Protein AF-B9L7W2-F1 (afdb_monomer)

Mean predicted aligned error: 4.67 Å

Sequence (151 aa):
MDIKLLTELIVVLLIGFRIYTLEKFGIKSAADKLFALYYLKNHYPLIGYTIIFYIFEIIIIEMIALKIVDITLIIIAMIELFMIYRHLFIALRTDDRDDYIDTVIKRMFTTLTYSEYQQIKGELYKIQPKWKLYITEMLVFFFAIWAIEFQ

Structure (mmCIF, N/CA/C/O backbone):
data_AF-B9L7W2-F1
#
_entry.id   AF-B9L7W2-F1
#
loop_
_atom_site.group_PDB
_atom_site.id
_atom_site.type_symbol
_atom_site.label_atom_id
_atom_site.label_alt_id
_atom_site.label_comp_id
_atom_site.label_asym_id
_atom_site.label_entity_id
_atom_site.label_seq_id
_atom_site.pdbx_PDB_ins_code
_atom_site.Cartn_x
_atom_site.Cartn_y
_atom_site.Cartn_z
_atom_site.occupancy
_atom_site.B_iso_or_equiv
_atom_site.auth_seq_id
_atom_site.auth_comp_id
_atom_site.auth_asym_id
_atom_site.auth_atom_id
_atom_site.pdbx_PDB_model_num
ATOM 1 N N . MET A 1 1 ? 22.001 -12.110 -18.700 1.00 60.56 1 MET A N 1
ATOM 2 C CA . MET A 1 1 ? 20.671 -12.274 -18.084 1.00 60.56 1 MET A CA 1
ATOM 3 C C . MET A 1 1 ? 19.720 -11.406 -18.876 1.00 60.56 1 MET A C 1
ATOM 5 O O . MET A 1 1 ? 20.112 -10.287 -19.185 1.00 60.56 1 MET A O 1
ATOM 9 N N . ASP A 1 2 ? 18.571 -11.936 -19.284 1.00 87.69 2 ASP A N 1
ATOM 10 C CA . ASP A 1 2 ? 17.564 -11.153 -20.003 1.00 87.69 2 ASP A CA 1
ATOM 11 C C . ASP A 1 2 ? 17.080 -10.002 -19.103 1.00 87.69 2 ASP A C 1
ATOM 13 O O . ASP A 1 2 ? 16.818 -10.216 -17.916 1.00 87.69 2 ASP A O 1
ATOM 17 N N . ILE A 1 3 ? 17.034 -8.777 -19.635 1.00 89.06 3 ILE A N 1
ATOM 18 C CA . ILE A 1 3 ? 16.592 -7.587 -18.891 1.00 89.06 3 ILE A CA 1
ATOM 19 C C . ILE A 1 3 ? 15.123 -7.745 -18.473 1.00 89.06 3 ILE A C 1
ATOM 21 O O . ILE A 1 3 ? 14.750 -7.273 -17.395 1.00 89.06 3 ILE A O 1
ATOM 25 N N . LYS A 1 4 ? 14.319 -8.467 -19.267 1.00 90.50 4 LYS A N 1
ATOM 26 C CA . LYS A 1 4 ? 12.936 -8.817 -18.915 1.00 90.50 4 LYS A CA 1
ATOM 27 C C . LYS A 1 4 ? 12.886 -9.685 -17.663 1.00 90.50 4 LYS A C 1
ATOM 29 O O . LYS A 1 4 ? 12.332 -9.261 -16.655 1.00 90.50 4 LYS A O 1
ATOM 34 N N . LEU A 1 5 ? 13.623 -10.797 -17.671 1.00 91.00 5 LEU A N 1
ATOM 35 C CA . LEU A 1 5 ? 13.722 -11.710 -16.528 1.00 91.00 5 LEU A CA 1
ATOM 36 C C . LEU A 1 5 ? 14.248 -11.013 -15.262 1.00 91.00 5 LEU A C 1
ATOM 38 O O . LEU A 1 5 ? 13.785 -11.283 -14.155 1.00 91.00 5 LEU A O 1
ATOM 42 N N . LEU A 1 6 ? 15.226 -10.110 -15.404 1.00 91.62 6 LEU A N 1
ATOM 43 C CA . LEU A 1 6 ? 15.710 -9.312 -14.275 1.00 91.62 6 LEU A CA 1
ATOM 44 C C . LEU A 1 6 ? 14.607 -8.393 -13.730 1.00 91.62 6 LEU A C 1
ATOM 46 O O . LEU A 1 6 ? 14.451 -8.297 -12.515 1.00 91.62 6 LEU A O 1
ATOM 50 N N . THR A 1 7 ? 13.856 -7.729 -14.609 1.00 91.94 7 THR A N 1
ATOM 51 C CA . THR A 1 7 ? 12.759 -6.838 -14.213 1.00 91.94 7 THR A CA 1
ATOM 52 C C . THR A 1 7 ? 11.651 -7.609 -13.500 1.00 91.94 7 THR A C 1
ATOM 54 O O . THR A 1 7 ? 11.284 -7.230 -12.390 1.00 91.94 7 THR A O 1
ATOM 57 N N . GLU A 1 8 ? 11.196 -8.732 -14.059 1.00 92.31 8 GLU A N 1
ATOM 58 C CA . GLU A 1 8 ? 10.204 -9.619 -13.430 1.00 92.31 8 GLU A CA 1
ATOM 59 C C . GLU A 1 8 ? 10.644 -10.057 -12.035 1.00 92.31 8 GLU A C 1
ATOM 61 O O . GLU A 1 8 ? 9.877 -9.963 -11.074 1.00 92.31 8 GLU A O 1
ATOM 66 N N . LEU A 1 9 ? 11.904 -10.485 -11.899 1.00 93.75 9 LEU A N 1
ATOM 67 C CA . LEU A 1 9 ? 12.454 -10.897 -10.614 1.00 93.75 9 LEU A CA 1
ATOM 68 C C . LEU A 1 9 ? 12.410 -9.752 -9.595 1.00 93.75 9 LEU A C 1
ATOM 70 O O . LEU A 1 9 ? 12.011 -9.972 -8.452 1.00 93.75 9 LEU A O 1
ATOM 74 N N . ILE A 1 10 ? 12.789 -8.532 -9.986 1.00 93.19 10 ILE A N 1
ATOM 75 C CA . ILE A 1 10 ? 12.743 -7.375 -9.082 1.00 93.19 10 ILE A CA 1
ATOM 76 C C . ILE A 1 10 ? 11.296 -7.057 -8.680 1.00 93.19 10 ILE A C 1
ATOM 78 O O . ILE A 1 10 ? 11.039 -6.837 -7.495 1.00 93.19 10 ILE A O 1
ATOM 82 N N . VAL A 1 11 ? 10.344 -7.085 -9.618 1.00 93.44 11 VAL A N 1
ATOM 83 C CA . VAL A 1 11 ? 8.916 -6.855 -9.332 1.00 93.44 11 VAL A CA 1
ATOM 84 C C . VAL A 1 11 ? 8.387 -7.881 -8.327 1.00 93.44 11 VAL A C 1
ATOM 86 O O . VAL A 1 11 ? 7.787 -7.507 -7.314 1.00 93.44 11 VAL A O 1
ATOM 89 N N . VAL A 1 12 ? 8.662 -9.170 -8.555 1.00 94.50 12 VAL A N 1
ATOM 90 C CA . VAL A 1 12 ? 8.288 -10.260 -7.639 1.00 94.50 12 VAL A CA 1
ATOM 91 C C . VAL A 1 12 ? 8.876 -10.021 -6.248 1.00 94.50 12 VAL A C 1
ATOM 93 O O . VAL A 1 12 ? 8.175 -10.172 -5.245 1.00 94.50 12 VAL A O 1
ATOM 96 N N . LEU A 1 13 ? 10.150 -9.628 -6.172 1.00 94.75 13 LEU A N 1
ATOM 97 C CA . LEU A 1 13 ? 10.830 -9.373 -4.905 1.00 94.75 13 LEU A CA 1
ATOM 98 C C . LEU A 1 13 ? 10.246 -8.168 -4.162 1.00 94.75 13 LEU A C 1
ATOM 100 O O . LEU A 1 13 ? 10.059 -8.263 -2.951 1.00 94.75 13 LEU A O 1
ATOM 104 N N . LEU A 1 14 ? 9.913 -7.072 -4.848 1.00 95.00 14 LEU A N 1
ATOM 105 C CA . LEU A 1 14 ? 9.307 -5.887 -4.226 1.00 95.00 14 LEU A CA 1
ATOM 106 C C . LEU A 1 14 ? 7.921 -6.193 -3.653 1.00 95.00 14 LEU A C 1
ATOM 108 O O . LEU A 1 14 ? 7.643 -5.897 -2.486 1.00 95.00 14 LEU A O 1
ATOM 112 N N . ILE A 1 15 ? 7.066 -6.847 -4.440 1.00 94.69 15 ILE A N 1
ATOM 113 C CA . ILE A 1 15 ? 5.715 -7.222 -4.003 1.00 94.69 15 ILE A CA 1
ATOM 114 C C . ILE A 1 15 ? 5.791 -8.250 -2.870 1.00 94.69 15 ILE A C 1
ATOM 116 O O . ILE A 1 15 ? 5.126 -8.098 -1.840 1.00 94.69 15 ILE A O 1
ATOM 120 N N . GLY A 1 16 ? 6.654 -9.259 -3.011 1.00 94.00 16 GLY A N 1
ATOM 121 C CA . GLY A 1 16 ? 6.898 -10.263 -1.979 1.00 94.00 16 GLY A CA 1
ATOM 122 C C . GLY A 1 16 ? 7.420 -9.650 -0.679 1.00 94.00 16 GLY A C 1
ATOM 123 O O . GLY A 1 16 ? 6.921 -9.978 0.398 1.00 94.00 16 GLY A O 1
ATOM 124 N N . PHE A 1 17 ? 8.365 -8.711 -0.761 1.00 94.38 17 PHE A N 1
ATOM 125 C CA . PHE A 1 17 ? 8.913 -7.996 0.393 1.00 94.38 17 PHE A CA 1
ATOM 126 C C . PHE A 1 17 ? 7.849 -7.170 1.124 1.00 94.38 17 PHE A C 1
ATOM 128 O O . PHE A 1 17 ? 7.773 -7.206 2.360 1.00 94.38 17 PHE A O 1
ATOM 135 N N . ARG A 1 18 ? 6.984 -6.474 0.376 1.00 92.94 18 ARG A N 1
ATOM 136 C CA . ARG A 1 18 ? 5.846 -5.741 0.940 1.00 92.94 18 ARG A CA 1
ATOM 137 C C . ARG A 1 18 ? 4.878 -6.673 1.663 1.00 92.94 18 ARG A C 1
ATOM 139 O O . ARG A 1 18 ? 4.564 -6.421 2.827 1.00 92.94 18 ARG A O 1
ATOM 146 N N . ILE A 1 19 ? 4.439 -7.756 1.020 1.00 93.25 19 ILE A N 1
ATOM 147 C CA . ILE A 1 19 ? 3.515 -8.723 1.634 1.00 93.25 19 ILE A CA 1
ATOM 148 C C . ILE A 1 19 ? 4.142 -9.336 2.889 1.00 93.25 19 ILE A C 1
ATOM 150 O O . ILE A 1 19 ? 3.511 -9.333 3.944 1.00 93.25 19 ILE A O 1
ATOM 154 N N . TYR A 1 20 ? 5.393 -9.794 2.804 1.00 93.44 20 TYR A N 1
ATOM 155 C CA . TYR A 1 20 ? 6.124 -10.380 3.927 1.00 93.44 20 TYR A CA 1
ATOM 156 C C . TYR A 1 20 ? 6.200 -9.433 5.125 1.00 93.44 20 TYR A C 1
ATOM 158 O O . TYR A 1 20 ? 5.940 -9.838 6.260 1.00 93.44 20 TYR A O 1
ATOM 166 N N . THR A 1 21 ? 6.538 -8.166 4.885 1.00 92.62 21 THR A N 1
ATOM 167 C CA . THR A 1 21 ? 6.662 -7.193 5.971 1.00 92.62 21 THR A CA 1
ATOM 168 C C . THR A 1 21 ? 5.308 -6.887 6.596 1.00 92.62 21 THR A C 1
ATOM 170 O O . THR A 1 21 ? 5.206 -6.841 7.818 1.00 92.62 21 THR A O 1
ATOM 173 N N . LEU A 1 22 ? 4.260 -6.740 5.785 1.00 91.44 22 LEU A N 1
ATOM 174 C CA . LEU A 1 22 ? 2.904 -6.503 6.271 1.00 91.44 22 LEU A CA 1
ATOM 175 C C . LEU A 1 22 ? 2.341 -7.703 7.051 1.00 91.44 22 LEU A C 1
ATOM 177 O O . LEU A 1 22 ? 1.736 -7.517 8.102 1.00 91.44 22 LEU A O 1
ATOM 181 N N . GLU A 1 23 ? 2.586 -8.934 6.606 1.00 90.62 23 GLU A N 1
ATOM 182 C CA . GLU A 1 23 ? 2.147 -10.152 7.307 1.00 90.62 23 GLU A CA 1
ATOM 183 C C . GLU A 1 23 ? 2.743 -10.279 8.720 1.00 90.62 23 GLU A C 1
ATOM 185 O O . GLU A 1 23 ? 2.075 -10.792 9.620 1.00 90.62 23 GLU A O 1
ATOM 190 N N . LYS A 1 24 ? 3.947 -9.741 8.974 1.00 91.44 24 LYS A N 1
ATOM 191 C CA . LYS A 1 24 ? 4.534 -9.721 10.330 1.00 91.44 24 LYS A CA 1
ATOM 192 C C . LYS A 1 24 ? 3.708 -8.940 11.351 1.00 91.44 24 LYS A C 1
ATOM 194 O O . LYS A 1 24 ? 3.835 -9.204 12.542 1.00 91.44 24 LYS A O 1
ATOM 199 N N . PHE A 1 25 ? 2.854 -8.021 10.904 1.00 90.38 25 PHE A N 1
ATOM 200 C CA . PHE A 1 25 ? 1.943 -7.274 11.774 1.00 90.38 25 PHE A CA 1
ATOM 201 C C . PHE A 1 25 ? 0.663 -8.052 12.109 1.00 90.38 25 PHE A C 1
ATOM 203 O O . PHE A 1 25 ? -0.191 -7.537 12.825 1.00 90.38 25 PHE A O 1
ATOM 210 N N . GLY A 1 26 ? 0.505 -9.287 11.615 1.00 90.81 26 GLY A N 1
ATOM 211 C CA . GLY A 1 26 ? -0.653 -10.123 11.927 1.00 90.81 26 GLY A CA 1
ATOM 212 C C . GLY A 1 26 ? -1.966 -9.531 11.415 1.00 90.81 26 GLY A C 1
ATOM 213 O O . GLY A 1 26 ? -2.974 -9.578 12.119 1.00 90.81 26 GLY A O 1
ATOM 214 N N . ILE A 1 27 ? -1.945 -8.961 10.206 1.00 92.25 27 ILE A N 1
ATOM 215 C CA . ILE A 1 27 ? -3.070 -8.228 9.617 1.00 92.25 27 ILE A CA 1
ATOM 216 C C . ILE A 1 27 ? -4.288 -9.145 9.465 1.00 92.25 27 ILE A C 1
ATOM 218 O O . ILE A 1 27 ? -4.258 -10.134 8.727 1.00 92.25 27 ILE A O 1
ATOM 222 N N . LYS A 1 28 ? -5.384 -8.786 10.140 1.00 93.50 28 LYS A N 1
ATOM 223 C CA . LYS A 1 28 ? -6.681 -9.475 10.037 1.00 93.50 28 LYS A CA 1
ATOM 224 C C . LYS A 1 28 ? -7.784 -8.566 9.506 1.00 93.50 28 LYS A C 1
ATOM 226 O O . LYS A 1 28 ? -8.797 -9.067 9.023 1.00 93.50 28 LYS A O 1
ATOM 231 N N . SER A 1 29 ? -7.594 -7.254 9.586 1.00 93.69 29 SER A N 1
ATOM 232 C CA . SER A 1 29 ? -8.590 -6.241 9.247 1.00 93.69 29 SER A CA 1
ATOM 233 C C . SER A 1 29 ? -7.987 -5.081 8.445 1.00 93.69 29 SER A C 1
ATOM 235 O O . SER A 1 29 ? -6.765 -4.952 8.313 1.00 93.69 29 SER A O 1
ATOM 237 N N . ALA A 1 30 ? -8.850 -4.214 7.910 1.00 90.75 30 ALA A N 1
ATOM 238 C CA . ALA A 1 30 ? -8.411 -3.003 7.218 1.00 90.75 30 ALA A CA 1
ATOM 239 C C . ALA A 1 30 ? -7.721 -2.025 8.184 1.00 90.75 30 ALA A C 1
ATOM 241 O O . ALA A 1 30 ? -6.724 -1.403 7.816 1.00 90.75 30 ALA A O 1
ATOM 242 N N . ALA A 1 31 ? -8.209 -1.943 9.428 1.00 91.50 31 ALA A N 1
ATOM 243 C CA . ALA A 1 31 ? -7.577 -1.179 10.498 1.00 91.50 31 ALA A CA 1
ATOM 244 C C . ALA A 1 31 ? -6.134 -1.640 10.753 1.00 91.50 31 ALA A C 1
ATOM 246 O O . ALA A 1 31 ? -5.230 -0.807 10.815 1.00 91.50 31 ALA A O 1
ATOM 247 N N . ASP A 1 32 ? -5.898 -2.955 10.818 1.00 92.38 32 ASP A N 1
ATOM 248 C CA . ASP A 1 32 ? -4.550 -3.494 11.036 1.00 92.38 32 ASP A CA 1
ATOM 249 C C . ASP A 1 32 ? -3.609 -3.144 9.877 1.00 92.38 32 ASP A C 1
ATOM 251 O O . ASP A 1 32 ? -2.466 -2.757 10.113 1.00 92.38 32 ASP A O 1
ATOM 255 N N . LYS A 1 33 ? -4.082 -3.223 8.622 1.00 91.31 33 LYS A N 1
ATOM 256 C CA . LYS A 1 33 ? -3.261 -2.870 7.450 1.00 91.31 33 LYS A CA 1
ATOM 257 C C . LYS A 1 33 ? -2.904 -1.382 7.446 1.00 91.31 33 LYS A C 1
ATOM 259 O O . LYS A 1 33 ? -1.748 -1.034 7.208 1.00 91.31 33 LYS A O 1
ATOM 264 N N . LEU A 1 34 ? -3.875 -0.510 7.729 1.00 90.50 34 LEU A N 1
ATOM 265 C CA . LEU A 1 34 ? -3.651 0.937 7.821 1.00 90.50 34 LEU A CA 1
ATOM 266 C C . LEU A 1 34 ? -2.659 1.274 8.936 1.00 90.50 34 LEU A C 1
ATOM 268 O O . LEU A 1 34 ? -1.704 2.015 8.704 1.00 90.50 34 LEU A O 1
ATOM 272 N N . PHE A 1 35 ? -2.846 0.690 10.120 1.00 91.88 35 PHE A N 1
ATOM 273 C CA . PHE A 1 35 ? -1.944 0.912 11.241 1.00 91.88 35 PHE A CA 1
ATOM 274 C C . PHE A 1 35 ? -0.536 0.379 10.964 1.00 91.88 35 PHE A C 1
ATOM 276 O O . PHE A 1 35 ? 0.425 1.089 11.231 1.00 91.88 35 PHE A O 1
ATOM 283 N N . ALA A 1 36 ? -0.388 -0.809 10.369 1.00 92.00 36 ALA A N 1
ATOM 284 C CA . ALA A 1 36 ? 0.920 -1.365 10.018 1.00 92.00 36 ALA A CA 1
ATOM 285 C C . ALA A 1 36 ? 1.704 -0.435 9.077 1.00 92.00 36 ALA A C 1
ATOM 287 O O . ALA A 1 36 ? 2.876 -0.144 9.320 1.00 92.00 36 ALA A O 1
ATOM 288 N N . LEU A 1 37 ? 1.048 0.088 8.036 1.00 91.44 37 LEU A N 1
ATOM 289 C CA . LEU A 1 37 ? 1.660 1.041 7.106 1.00 91.44 37 LEU A CA 1
ATOM 290 C C . LEU A 1 37 ? 2.046 2.355 7.804 1.00 91.44 37 LEU A C 1
ATOM 292 O O . LEU A 1 37 ? 3.145 2.872 7.590 1.00 91.44 37 LEU A O 1
ATOM 296 N N . TYR A 1 38 ? 1.176 2.878 8.671 1.00 91.38 38 TYR A N 1
ATOM 297 C CA . TYR A 1 38 ? 1.444 4.084 9.457 1.00 91.38 38 TYR A CA 1
ATOM 298 C C . TYR A 1 38 ? 2.623 3.875 10.419 1.00 91.38 38 TYR A C 1
ATOM 300 O O . TYR A 1 38 ? 3.540 4.700 10.484 1.00 91.38 38 TYR A O 1
ATOM 308 N N . TYR A 1 39 ? 2.625 2.748 11.127 1.00 91.06 39 TYR A N 1
ATOM 309 C CA . TYR A 1 39 ? 3.641 2.378 12.099 1.00 91.06 39 TYR A CA 1
ATOM 310 C C . TYR A 1 39 ? 5.007 2.232 11.429 1.00 91.06 39 TYR A C 1
ATOM 312 O O . TYR A 1 39 ? 5.975 2.848 11.876 1.00 91.06 39 TYR A O 1
ATOM 320 N N . LEU A 1 40 ? 5.078 1.496 10.313 1.00 91.06 40 LEU A N 1
ATOM 321 C CA . LEU A 1 40 ? 6.300 1.327 9.522 1.00 91.06 40 LEU A CA 1
ATOM 322 C C . LEU A 1 40 ? 6.856 2.668 9.048 1.00 91.06 40 LEU A C 1
ATOM 324 O O . LEU A 1 40 ? 8.047 2.924 9.197 1.00 91.06 40 LEU A O 1
ATOM 328 N N . LYS A 1 41 ? 6.001 3.553 8.532 1.00 90.19 41 LYS A N 1
ATOM 329 C CA . LYS A 1 41 ? 6.417 4.881 8.069 1.00 90.19 41 LYS A CA 1
ATOM 330 C C . LYS A 1 41 ? 6.994 5.755 9.187 1.00 90.19 41 LYS A C 1
ATOM 332 O O . LYS A 1 41 ? 7.884 6.559 8.918 1.00 90.19 41 LYS A O 1
ATOM 337 N N . ASN A 1 42 ? 6.503 5.630 10.420 1.00 88.50 42 ASN A N 1
ATOM 338 C CA . ASN A 1 42 ? 6.963 6.464 11.536 1.00 88.50 42 ASN A CA 1
ATOM 339 C C . ASN A 1 42 ? 8.152 5.874 12.307 1.00 88.50 42 ASN A C 1
ATOM 341 O O . ASN A 1 42 ? 8.996 6.645 12.759 1.00 88.50 42 ASN A O 1
ATOM 345 N N . HIS A 1 43 ? 8.241 4.549 12.431 1.00 89.19 43 HIS A N 1
ATOM 346 C CA . HIS A 1 43 ? 9.293 3.874 13.205 1.00 89.19 43 HIS A CA 1
ATOM 347 C C . HIS A 1 43 ? 10.456 3.380 12.345 1.00 89.19 43 HIS A C 1
ATOM 349 O O . HIS A 1 43 ? 11.603 3.389 12.786 1.00 89.19 43 HIS A O 1
ATOM 355 N N . TYR A 1 44 ? 10.180 2.993 11.099 1.00 90.06 44 TYR A N 1
ATOM 356 C CA . TYR A 1 44 ? 11.158 2.4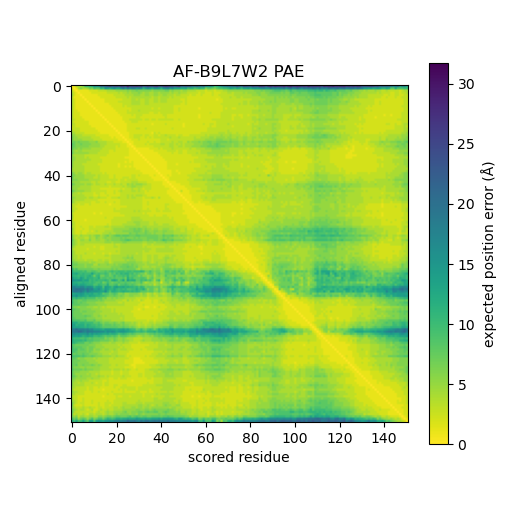37 10.165 1.00 90.06 44 TYR A CA 1
ATOM 357 C C . TYR A 1 44 ? 11.056 3.139 8.805 1.00 90.06 44 TYR A C 1
ATOM 359 O O . TYR A 1 44 ? 10.729 2.494 7.811 1.00 90.06 44 TYR A O 1
ATOM 367 N N . PRO A 1 45 ? 11.331 4.454 8.719 1.00 86.69 45 PRO A N 1
ATOM 368 C CA . PRO A 1 45 ? 10.953 5.285 7.574 1.00 86.69 45 PRO A CA 1
ATOM 369 C C . PRO A 1 45 ? 11.483 4.773 6.232 1.00 86.69 45 PRO A C 1
ATOM 371 O O . PRO A 1 45 ? 10.741 4.786 5.259 1.00 86.69 45 PRO A O 1
ATOM 374 N N . LEU A 1 46 ? 12.718 4.262 6.165 1.00 88.12 46 LEU A N 1
ATOM 375 C CA . LEU A 1 46 ? 13.267 3.694 4.924 1.00 88.12 46 LEU A CA 1
ATOM 376 C C . LEU A 1 46 ? 12.441 2.498 4.425 1.00 88.12 46 LEU A C 1
ATOM 378 O O . LEU A 1 46 ? 12.006 2.472 3.275 1.00 88.12 46 LEU A O 1
ATOM 382 N N . ILE A 1 47 ? 12.171 1.539 5.313 1.00 88.69 47 ILE A N 1
ATOM 383 C CA . ILE A 1 47 ? 11.360 0.352 5.009 1.00 88.69 47 ILE A CA 1
ATOM 384 C C . ILE A 1 47 ? 9.912 0.767 4.730 1.00 88.69 47 ILE A C 1
ATOM 386 O O . ILE A 1 47 ? 9.301 0.292 3.779 1.00 88.69 47 ILE A O 1
ATOM 390 N N . GLY A 1 48 ? 9.376 1.688 5.530 1.00 88.38 48 GLY A N 1
ATOM 391 C CA . GLY A 1 48 ? 8.023 2.207 5.396 1.00 88.38 48 GLY A CA 1
ATOM 392 C C . GLY A 1 48 ? 7.787 2.874 4.049 1.00 88.38 48 GLY A C 1
ATOM 393 O O . GLY A 1 48 ? 6.798 2.556 3.401 1.00 88.38 48 GLY A O 1
ATOM 394 N N . TYR A 1 49 ? 8.693 3.738 3.587 1.00 88.69 49 TYR A N 1
ATOM 395 C CA . TYR A 1 49 ? 8.564 4.371 2.275 1.00 88.69 49 TYR A CA 1
ATOM 396 C C . TYR A 1 49 ? 8.727 3.382 1.126 1.00 88.69 49 TYR A C 1
ATOM 398 O O . TYR A 1 49 ? 7.934 3.454 0.193 1.00 88.69 49 TYR A O 1
ATOM 406 N N . THR A 1 50 ? 9.661 2.432 1.237 1.00 89.44 50 THR A N 1
ATOM 407 C CA . THR A 1 50 ? 9.831 1.365 0.233 1.00 89.44 50 THR A CA 1
ATOM 408 C C . THR A 1 50 ? 8.536 0.574 0.076 1.00 89.44 50 THR A C 1
ATOM 410 O O . THR A 1 50 ? 8.003 0.386 -1.011 1.00 89.44 50 THR A O 1
ATOM 413 N N . ILE A 1 51 ? 7.949 0.174 1.205 1.00 90.81 51 ILE A N 1
ATOM 414 C CA . ILE A 1 51 ? 6.683 -0.548 1.205 1.00 90.81 51 ILE A CA 1
ATOM 415 C C . ILE A 1 51 ? 5.588 0.337 0.635 1.00 90.81 51 ILE A C 1
ATOM 417 O O . ILE A 1 51 ? 4.928 -0.090 -0.299 1.00 90.81 51 ILE A O 1
ATOM 421 N N . ILE A 1 52 ? 5.395 1.552 1.150 1.00 90.31 52 ILE A N 1
ATOM 422 C CA . ILE A 1 52 ? 4.298 2.448 0.758 1.00 90.31 52 ILE A CA 1
ATOM 423 C C . ILE A 1 52 ? 4.336 2.787 -0.735 1.00 90.31 52 ILE A C 1
ATOM 425 O O . ILE A 1 52 ? 3.280 2.794 -1.362 1.00 90.31 52 ILE A O 1
ATOM 429 N N . PHE A 1 53 ? 5.517 3.031 -1.303 1.00 90.56 53 PHE A N 1
ATOM 430 C CA . PHE A 1 53 ? 5.684 3.496 -2.680 1.00 90.56 53 PHE A CA 1
ATOM 431 C C . PHE A 1 53 ? 6.107 2.401 -3.674 1.00 90.56 53 PHE A C 1
ATOM 433 O O . PHE A 1 53 ? 6.442 2.728 -4.809 1.00 90.56 53 PHE A O 1
ATOM 440 N N . TYR A 1 54 ? 6.015 1.118 -3.308 1.00 92.62 54 TYR A N 1
ATOM 441 C CA . TYR A 1 54 ? 6.413 -0.018 -4.156 1.00 92.62 54 TYR A CA 1
ATOM 442 C C . TYR A 1 54 ? 5.851 0.009 -5.595 1.00 92.62 54 TYR A C 1
ATOM 444 O O . TYR A 1 54 ? 6.548 -0.396 -6.519 1.00 92.62 54 TYR A O 1
ATOM 452 N N . ILE A 1 55 ? 4.630 0.521 -5.835 1.00 93.69 55 ILE A N 1
ATOM 453 C CA . ILE A 1 55 ? 4.091 0.647 -7.207 1.00 93.69 55 ILE A CA 1
ATOM 454 C C . ILE A 1 55 ? 4.910 1.648 -8.030 1.00 93.69 55 ILE A C 1
ATOM 456 O O . ILE A 1 55 ? 5.218 1.393 -9.190 1.00 93.69 55 ILE A O 1
ATOM 460 N N . PHE A 1 56 ? 5.302 2.778 -7.435 1.00 92.81 56 PHE A N 1
ATOM 461 C CA . PHE A 1 56 ? 6.151 3.760 -8.114 1.00 92.81 56 PHE A CA 1
ATOM 462 C C . PHE A 1 56 ? 7.540 3.198 -8.392 1.00 92.81 56 PHE A C 1
ATOM 464 O O . PHE A 1 56 ? 8.101 3.474 -9.448 1.00 92.81 56 PHE A O 1
ATOM 471 N N . GLU A 1 57 ? 8.079 2.397 -7.474 1.00 92.75 57 GLU A N 1
ATOM 472 C CA . GLU A 1 57 ? 9.353 1.707 -7.681 1.00 92.75 57 GLU A CA 1
ATOM 473 C C . GLU A 1 57 ? 9.273 0.781 -8.899 1.00 92.75 57 GLU A C 1
ATOM 475 O O . GLU A 1 57 ? 10.131 0.866 -9.775 1.00 92.75 57 GLU A O 1
ATOM 480 N N . ILE A 1 58 ? 8.205 -0.018 -9.005 1.00 94.38 58 ILE A N 1
ATOM 481 C CA . ILE A 1 58 ? 7.944 -0.900 -10.153 1.00 94.38 58 ILE A CA 1
ATOM 482 C C . ILE A 1 58 ? 7.860 -0.097 -11.459 1.00 94.38 58 ILE A C 1
ATOM 484 O O . ILE A 1 58 ? 8.596 -0.393 -12.398 1.00 94.38 58 ILE A O 1
ATOM 488 N N . ILE A 1 59 ? 7.058 0.973 -11.497 1.00 94.38 59 ILE A N 1
ATOM 489 C CA . ILE A 1 59 ? 6.918 1.832 -12.688 1.00 94.38 59 ILE A CA 1
ATOM 490 C C . ILE A 1 59 ? 8.274 2.433 -13.100 1.00 94.38 59 ILE A C 1
ATOM 492 O O . ILE A 1 59 ? 8.613 2.477 -14.282 1.00 94.38 59 ILE A O 1
ATOM 496 N N . ILE A 1 60 ? 9.078 2.898 -12.138 1.00 93.88 60 ILE A N 1
ATOM 497 C CA . ILE A 1 60 ? 10.414 3.452 -12.409 1.00 93.88 60 ILE A CA 1
ATOM 498 C C . ILE A 1 60 ? 11.339 2.383 -12.996 1.00 93.88 60 ILE A C 1
ATOM 500 O O . ILE A 1 60 ? 12.063 2.665 -13.954 1.00 93.88 60 ILE A O 1
ATOM 504 N N . ILE A 1 61 ? 11.314 1.168 -12.446 1.00 93.12 61 ILE A N 1
ATOM 505 C CA . ILE A 1 61 ? 12.114 0.049 -12.949 1.00 93.12 61 ILE A CA 1
ATOM 506 C C . ILE A 1 61 ? 11.723 -0.267 -14.395 1.00 93.12 61 ILE A C 1
ATOM 508 O O . ILE A 1 61 ? 12.608 -0.337 -15.248 1.00 93.12 61 ILE A O 1
ATOM 512 N N . GLU A 1 62 ? 10.432 -0.377 -14.701 1.00 92.44 62 GLU A N 1
ATOM 513 C CA . GLU A 1 62 ? 9.937 -0.642 -16.058 1.00 92.44 62 GLU A CA 1
ATOM 514 C C . GLU A 1 62 ? 10.336 0.465 -17.049 1.00 92.44 62 GLU A C 1
ATOM 516 O O . GLU A 1 62 ? 10.865 0.182 -18.129 1.00 92.44 62 GLU A O 1
ATOM 521 N N . MET A 1 63 ? 10.189 1.738 -16.667 1.00 93.12 63 MET A N 1
ATOM 522 C CA . MET A 1 63 ? 10.587 2.872 -17.511 1.00 93.12 63 MET A CA 1
ATOM 523 C C . MET A 1 63 ? 12.096 2.909 -17.778 1.00 93.12 63 MET A C 1
ATOM 525 O O . MET A 1 63 ? 12.531 3.272 -18.875 1.00 93.12 63 MET A O 1
ATOM 529 N N . ILE A 1 64 ? 12.926 2.565 -16.790 1.00 93.12 64 ILE A N 1
ATOM 530 C CA . ILE A 1 64 ? 14.386 2.625 -16.929 1.00 93.12 64 ILE A CA 1
ATOM 531 C C . ILE A 1 64 ? 14.915 1.398 -17.673 1.00 93.12 64 ILE A C 1
ATOM 533 O O . ILE A 1 64 ? 15.694 1.576 -18.619 1.00 93.12 64 ILE A O 1
ATOM 537 N N . ALA A 1 65 ? 14.508 0.198 -17.257 1.00 91.75 65 ALA A N 1
ATOM 538 C CA . ALA A 1 65 ? 15.037 -1.074 -17.740 1.00 91.75 65 ALA A CA 1
ATOM 539 C C . ALA A 1 65 ? 14.398 -1.518 -19.062 1.0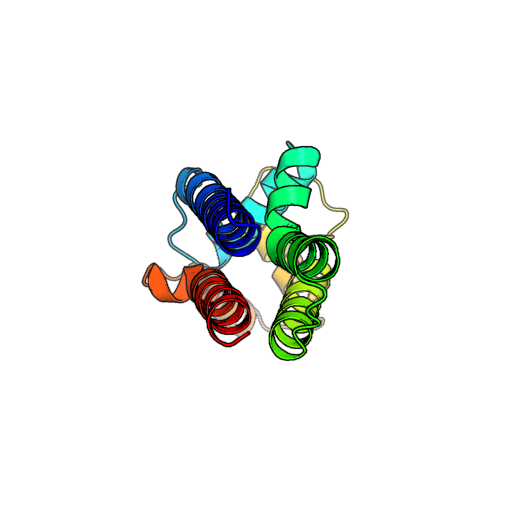0 91.75 65 ALA A C 1
ATOM 541 O O . ALA A 1 65 ? 15.118 -1.959 -19.956 1.00 91.75 65 ALA A O 1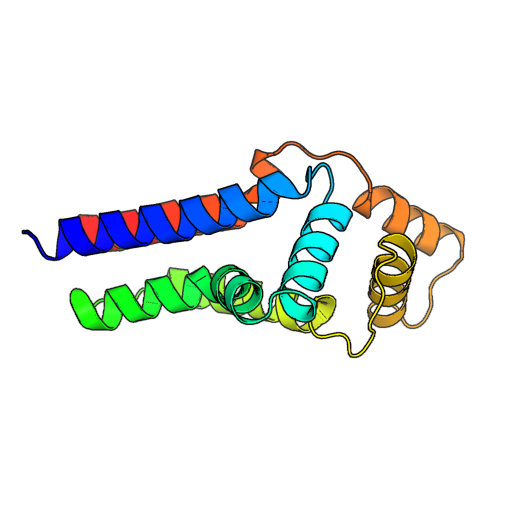
ATOM 542 N N . LEU A 1 66 ? 13.080 -1.353 -19.211 1.00 90.75 66 LEU A N 1
ATOM 543 C CA . LEU A 1 66 ? 12.308 -1.871 -20.351 1.00 90.75 66 LEU A CA 1
ATOM 544 C C . LEU A 1 66 ? 11.779 -0.778 -21.288 1.00 90.75 66 LEU A C 1
ATOM 546 O O . LEU A 1 66 ? 11.274 -1.073 -22.370 1.00 90.75 66 LEU A O 1
ATOM 550 N N . LYS A 1 67 ? 11.916 0.496 -20.897 1.00 91.06 67 LYS A N 1
ATOM 551 C CA . LYS A 1 67 ? 11.375 1.656 -21.630 1.00 91.06 67 LYS A CA 1
ATOM 552 C C . LYS A 1 67 ? 9.854 1.578 -21.828 1.00 91.06 67 LYS A C 1
ATOM 554 O O . LYS A 1 67 ? 9.334 2.122 -22.800 1.00 91.06 67 LYS A O 1
ATOM 559 N N . ILE A 1 68 ? 9.152 0.928 -20.898 1.00 87.00 68 ILE A N 1
ATOM 560 C CA . ILE A 1 68 ? 7.687 0.822 -20.874 1.00 87.00 68 ILE A CA 1
ATOM 561 C C . ILE A 1 68 ? 7.111 1.952 -20.026 1.00 87.00 68 ILE A C 1
ATOM 563 O O . ILE A 1 68 ? 7.655 2.286 -18.976 1.00 87.00 68 ILE A O 1
ATOM 567 N N . VAL A 1 69 ? 5.983 2.509 -20.461 1.00 87.31 69 VAL A N 1
ATOM 568 C CA . VAL A 1 69 ? 5.132 3.365 -19.629 1.00 87.31 69 VAL A CA 1
ATOM 569 C C . VAL A 1 69 ? 3.773 2.683 -19.487 1.00 87.31 69 VAL A C 1
ATOM 571 O O . VAL A 1 69 ? 2.947 2.756 -20.397 1.00 87.31 69 VAL A O 1
ATOM 574 N N . ASP A 1 70 ? 3.542 2.016 -18.356 1.00 87.62 70 ASP A N 1
ATOM 575 C CA . ASP A 1 70 ? 2.266 1.360 -18.063 1.00 87.62 70 ASP A CA 1
ATOM 576 C C . ASP A 1 70 ? 1.274 2.363 -17.447 1.00 87.62 70 ASP A C 1
ATOM 578 O O . ASP A 1 70 ? 1.337 2.736 -16.272 1.00 87.62 70 ASP A O 1
ATOM 582 N N . ILE A 1 71 ? 0.325 2.807 -18.273 1.00 87.69 71 ILE A N 1
ATOM 583 C CA . ILE A 1 71 ? -0.730 3.749 -17.876 1.00 87.69 71 ILE A CA 1
ATOM 584 C C . ILE A 1 71 ? -1.639 3.146 -16.796 1.00 87.69 71 ILE A C 1
ATOM 586 O O . ILE A 1 71 ? -2.116 3.870 -15.919 1.00 87.69 71 ILE A O 1
ATOM 590 N N . THR A 1 72 ? -1.885 1.837 -16.825 1.00 90.12 72 THR A N 1
ATOM 591 C CA . THR A 1 72 ? -2.736 1.171 -15.840 1.00 90.12 72 THR A CA 1
ATOM 592 C C . THR A 1 72 ? -2.072 1.153 -14.471 1.00 90.12 72 THR A C 1
ATOM 594 O O . THR A 1 72 ? -2.716 1.543 -13.491 1.00 90.12 72 THR A O 1
ATOM 597 N N . LEU A 1 73 ? -0.785 0.808 -14.391 1.00 91.56 73 LEU A N 1
ATOM 598 C CA . LEU A 1 73 ? -0.030 0.905 -13.139 1.00 91.56 73 LEU A CA 1
ATOM 599 C C . LEU A 1 73 ? 0.024 2.343 -12.616 1.00 91.56 73 LEU A C 1
ATOM 601 O O . LEU A 1 73 ? -0.150 2.552 -11.415 1.00 91.56 73 LEU A O 1
ATOM 605 N N . ILE A 1 74 ? 0.171 3.341 -13.494 1.00 92.31 74 ILE A N 1
ATOM 606 C CA . ILE A 1 74 ? 0.117 4.759 -13.102 1.00 92.31 74 ILE A CA 1
ATOM 607 C C . ILE A 1 74 ? -1.237 5.107 -12.465 1.00 92.31 74 ILE A C 1
ATOM 609 O O . ILE A 1 74 ? -1.275 5.744 -11.411 1.00 92.31 74 ILE A O 1
ATOM 613 N N . ILE A 1 75 ? -2.354 4.670 -13.052 1.00 92.12 75 ILE A N 1
ATOM 614 C CA . ILE A 1 75 ? -3.692 4.915 -12.488 1.00 92.12 75 ILE A CA 1
ATOM 615 C C . ILE A 1 75 ? -3.837 4.241 -11.117 1.00 92.12 75 ILE A C 1
ATOM 617 O O . ILE A 1 75 ? -4.313 4.875 -10.170 1.00 92.12 75 ILE A O 1
ATOM 621 N N . ILE A 1 76 ? -3.400 2.984 -10.981 1.00 92.19 76 ILE A N 1
ATOM 622 C CA . ILE A 1 76 ? -3.438 2.262 -9.699 1.00 92.19 76 ILE A CA 1
ATOM 623 C C . ILE A 1 76 ? -2.587 2.993 -8.654 1.00 92.19 76 ILE A C 1
ATOM 625 O O . ILE A 1 76 ? -3.059 3.220 -7.537 1.00 92.19 76 ILE A O 1
ATOM 629 N N . ALA A 1 77 ? -1.381 3.428 -9.024 1.00 91.44 77 ALA A N 1
ATOM 630 C CA . ALA A 1 77 ? -0.488 4.198 -8.165 1.00 91.44 77 ALA A CA 1
ATOM 631 C C . ALA A 1 77 ? -1.135 5.504 -7.683 1.00 91.44 77 ALA A C 1
ATOM 633 O O . ALA A 1 77 ? -1.043 5.836 -6.502 1.00 91.44 77 ALA A O 1
ATOM 634 N N . MET A 1 78 ? -1.839 6.230 -8.558 1.00 90.19 78 MET A N 1
ATOM 635 C CA . MET A 1 78 ? -2.543 7.462 -8.183 1.00 90.19 78 MET A CA 1
ATOM 636 C C . MET A 1 78 ? -3.677 7.206 -7.183 1.00 90.19 78 MET A C 1
ATOM 638 O O . MET A 1 78 ? -3.823 7.957 -6.214 1.00 90.19 78 MET A O 1
ATOM 642 N N . ILE A 1 79 ? -4.462 6.144 -7.386 1.00 88.19 79 ILE A N 1
ATOM 643 C CA . ILE A 1 79 ? -5.539 5.757 -6.463 1.00 88.19 79 ILE A CA 1
ATOM 644 C C . ILE A 1 79 ? -4.956 5.353 -5.106 1.00 88.19 79 ILE A C 1
ATOM 646 O O . ILE A 1 79 ? -5.449 5.795 -4.064 1.00 88.19 79 ILE A O 1
ATOM 650 N N . GLU A 1 80 ? -3.891 4.548 -5.096 1.00 85.50 80 GLU A N 1
ATOM 651 C CA . GLU A 1 80 ? -3.243 4.140 -3.851 1.00 85.50 80 GLU A CA 1
ATOM 652 C C . GLU A 1 80 ? -2.639 5.344 -3.123 1.00 85.50 80 GLU A C 1
ATOM 654 O O . GLU A 1 80 ? -2.862 5.504 -1.923 1.00 85.50 80 GLU A O 1
ATOM 659 N N . LEU A 1 81 ? -1.960 6.244 -3.839 1.00 84.19 81 LEU A N 1
ATOM 660 C CA . LEU A 1 81 ? -1.363 7.449 -3.268 1.00 84.19 81 LEU A CA 1
ATOM 661 C C . LEU A 1 81 ? -2.422 8.367 -2.650 1.00 84.19 81 LEU A C 1
ATOM 663 O O . LEU A 1 81 ? -2.203 8.896 -1.560 1.00 84.19 81 LEU A O 1
ATOM 667 N N . PHE A 1 82 ? -3.593 8.500 -3.277 1.00 82.31 82 PHE A N 1
ATOM 668 C CA . PHE A 1 82 ? -4.722 9.224 -2.691 1.00 82.31 82 PHE A CA 1
ATOM 669 C C . PHE A 1 82 ? -5.169 8.611 -1.352 1.00 82.31 82 PHE A C 1
ATOM 671 O O . PHE A 1 82 ? -5.343 9.337 -0.369 1.00 82.31 82 PHE A O 1
ATOM 678 N N . MET A 1 83 ? -5.298 7.281 -1.278 1.00 76.62 83 MET A N 1
ATOM 679 C CA . MET A 1 83 ? -5.641 6.586 -0.028 1.00 76.62 83 MET A CA 1
ATOM 680 C C . MET A 1 83 ? -4.532 6.733 1.029 1.00 76.62 83 MET A C 1
ATOM 682 O O . MET A 1 83 ? -4.802 7.046 2.189 1.00 76.62 83 MET A O 1
ATOM 686 N N . ILE A 1 84 ? -3.272 6.574 0.626 1.00 75.50 84 ILE A N 1
ATOM 687 C CA . ILE A 1 84 ? -2.089 6.707 1.482 1.00 75.50 84 ILE A CA 1
ATOM 688 C C . ILE A 1 84 ? -2.000 8.120 2.079 1.00 75.50 84 ILE A C 1
ATOM 690 O O . ILE A 1 84 ? -1.902 8.265 3.298 1.00 75.50 84 ILE A O 1
ATOM 694 N N . TYR A 1 85 ? -2.061 9.176 1.263 1.00 71.12 85 TYR A N 1
ATOM 695 C CA . TYR A 1 85 ? -1.936 10.560 1.741 1.00 71.12 85 TYR A CA 1
ATOM 696 C C . TYR A 1 85 ? -3.056 10.941 2.703 1.00 71.12 85 TYR A C 1
ATOM 698 O O . TYR A 1 85 ? -2.817 11.640 3.691 1.00 71.12 85 TYR A O 1
ATOM 706 N N . ARG A 1 86 ? -4.272 10.454 2.449 1.00 71.75 86 ARG A N 1
ATOM 707 C CA . ARG A 1 86 ? -5.432 10.766 3.283 1.00 71.75 86 ARG A CA 1
ATOM 708 C C . ARG A 1 86 ? -5.369 10.103 4.663 1.00 71.75 86 ARG A C 1
ATOM 710 O O . ARG A 1 86 ? -5.887 10.679 5.621 1.00 71.75 86 ARG A O 1
ATOM 717 N N . HIS A 1 87 ? -4.739 8.931 4.783 1.00 75.00 87 HIS A N 1
ATOM 718 C CA . HIS A 1 87 ? -4.824 8.104 5.996 1.00 75.00 87 HIS A CA 1
ATOM 719 C C . HIS A 1 87 ? -3.488 7.875 6.716 1.00 75.00 87 HIS A C 1
ATOM 721 O O . HIS A 1 87 ? -3.478 7.768 7.939 1.00 75.00 87 HIS A O 1
ATOM 727 N N . LEU A 1 88 ? -2.355 7.830 6.014 1.00 76.88 88 LEU A N 1
ATOM 728 C CA . LEU A 1 88 ? -1.050 7.444 6.578 1.00 76.88 88 LEU A CA 1
ATOM 729 C C . LEU A 1 88 ? -0.160 8.644 6.924 1.00 76.88 88 LEU A C 1
ATOM 731 O O . LEU A 1 88 ? 0.628 8.589 7.868 1.00 76.88 88 LEU A O 1
ATOM 735 N N . PHE A 1 89 ? -0.310 9.762 6.213 1.00 76.75 89 PHE A N 1
ATOM 736 C CA . PHE A 1 89 ? 0.455 10.990 6.455 1.00 76.75 89 PHE A CA 1
ATOM 737 C C . PHE A 1 89 ? -0.247 11.906 7.470 1.00 76.75 89 PHE A C 1
ATOM 739 O O . PHE A 1 89 ? -0.493 13.090 7.239 1.00 76.75 89 PHE A O 1
ATOM 746 N N . ILE A 1 90 ? -0.596 11.338 8.626 1.00 75.38 90 ILE A N 1
ATOM 747 C CA . ILE A 1 90 ? -1.078 12.094 9.789 1.00 75.38 90 ILE A CA 1
ATOM 748 C C . ILE A 1 90 ? 0.137 12.531 10.612 1.00 75.38 90 ILE A C 1
ATOM 750 O O . ILE A 1 90 ? 1.055 11.744 10.823 1.00 75.38 90 ILE A O 1
ATOM 754 N N . ALA A 1 91 ? 0.140 13.777 11.095 1.00 69.00 91 ALA A N 1
ATOM 755 C CA . ALA A 1 91 ? 1.196 14.299 11.971 1.00 69.00 91 ALA A CA 1
ATOM 756 C C . ALA A 1 91 ? 1.170 13.705 13.398 1.00 69.00 91 ALA A C 1
ATOM 758 O O . ALA A 1 91 ? 2.044 14.002 14.207 1.00 69.00 91 ALA A O 1
ATOM 759 N N . LEU A 1 92 ? 0.175 12.869 13.708 1.00 75.94 92 LEU A N 1
ATOM 760 C CA . LEU A 1 92 ? 0.075 12.141 14.966 1.00 75.94 92 LEU A CA 1
ATOM 761 C C . LEU A 1 92 ? 1.238 11.148 15.077 1.00 75.94 92 LEU A C 1
ATOM 763 O O . LEU A 1 92 ? 1.512 10.422 14.120 1.00 75.94 92 LEU A O 1
ATOM 767 N N . ARG A 1 93 ? 1.879 11.082 16.246 1.00 75.50 93 ARG A N 1
ATOM 768 C CA . ARG A 1 93 ? 2.788 9.997 16.642 1.00 75.50 93 ARG A CA 1
ATOM 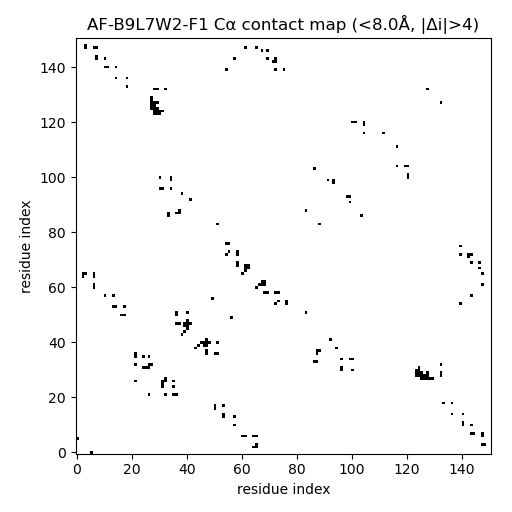769 C C . ARG A 1 93 ? 2.139 9.244 17.796 1.00 75.50 93 ARG A C 1
ATOM 771 O O . ARG A 1 93 ? 2.072 9.779 18.896 1.00 75.50 93 ARG A O 1
ATOM 778 N N . THR A 1 94 ? 1.625 8.055 17.517 1.00 83.00 94 THR A N 1
ATOM 779 C CA . THR A 1 94 ? 1.060 7.152 18.518 1.00 83.00 94 THR A CA 1
ATOM 780 C C . THR A 1 94 ? 1.459 5.717 18.195 1.00 83.00 94 THR A C 1
ATOM 782 O O . THR A 1 94 ? 1.566 5.353 17.023 1.00 83.00 94 THR A O 1
ATOM 785 N N . ASP A 1 95 ? 1.669 4.921 19.237 1.00 83.69 95 ASP A N 1
ATOM 786 C CA . ASP A 1 95 ? 1.811 3.465 19.143 1.00 83.69 95 ASP A CA 1
ATOM 787 C C . ASP A 1 95 ? 0.479 2.748 19.389 1.00 83.69 95 ASP A C 1
ATOM 789 O O . ASP A 1 95 ? 0.381 1.532 19.221 1.00 83.69 95 ASP A O 1
ATOM 793 N N . ASP A 1 96 ? -0.559 3.499 19.765 1.00 89.00 96 ASP A N 1
ATOM 794 C CA . A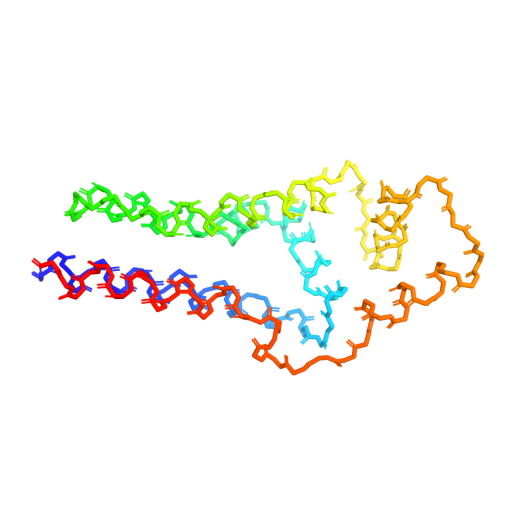SP A 1 96 ? -1.894 2.970 19.985 1.00 89.00 96 ASP A CA 1
ATOM 795 C C . ASP A 1 96 ? -2.672 2.932 18.661 1.00 89.00 96 ASP A C 1
ATOM 797 O O . ASP A 1 96 ? -2.958 3.951 18.019 1.00 89.00 96 ASP A O 1
ATOM 801 N N . ARG A 1 97 ? -3.009 1.708 18.248 1.00 89.25 97 ARG A N 1
ATOM 802 C CA . ARG A 1 97 ? -3.796 1.432 17.046 1.00 89.25 97 ARG A CA 1
ATOM 803 C C . ARG A 1 97 ? -5.171 2.084 17.112 1.00 89.25 97 ARG A C 1
ATOM 805 O O . ARG A 1 97 ? -5.625 2.621 16.103 1.00 89.25 97 ARG A O 1
ATOM 812 N N . ASP A 1 98 ? -5.839 2.015 18.255 1.00 90.00 98 ASP A N 1
ATOM 813 C CA . ASP A 1 98 ? -7.200 2.514 18.399 1.00 90.00 98 ASP A CA 1
ATOM 814 C C . ASP A 1 98 ? -7.219 4.043 18.351 1.00 90.00 98 ASP A C 1
ATOM 816 O O . ASP A 1 98 ? -8.043 4.606 17.629 1.00 90.00 98 ASP A O 1
ATOM 820 N N . ASP A 1 99 ? -6.243 4.711 18.970 1.00 89.50 99 ASP A N 1
ATOM 821 C CA . ASP A 1 99 ? -6.080 6.167 18.848 1.00 89.50 99 ASP A CA 1
ATOM 822 C C . ASP A 1 99 ? -5.809 6.608 17.403 1.00 89.50 99 ASP A C 1
ATOM 824 O O . ASP A 1 99 ? -6.338 7.627 16.930 1.00 89.50 99 ASP A O 1
ATOM 828 N N . TYR A 1 100 ? -4.988 5.843 16.676 1.00 91.19 100 TYR A N 1
ATOM 829 C CA . TYR A 1 100 ? -4.717 6.109 15.268 1.00 91.19 100 TYR A CA 1
ATOM 830 C C . TYR A 1 100 ? -5.990 5.985 14.420 1.00 91.19 100 TYR A C 1
ATOM 832 O O . TYR A 1 100 ? -6.315 6.913 13.671 1.00 91.19 100 TYR A O 1
ATOM 840 N N . ILE A 1 101 ? -6.741 4.887 14.549 1.00 91.38 101 ILE A N 1
ATOM 841 C CA . ILE A 1 101 ? -7.964 4.677 13.761 1.00 91.38 101 ILE A CA 1
ATOM 842 C C . ILE A 1 101 ? -9.041 5.700 14.127 1.00 91.38 101 ILE A C 1
ATOM 844 O O . ILE A 1 101 ? -9.674 6.266 13.232 1.00 91.38 101 ILE A O 1
ATOM 848 N N . ASP A 1 102 ? -9.195 6.018 15.409 1.00 90.31 102 ASP A N 1
ATOM 849 C CA . ASP A 1 102 ? -10.110 7.057 15.875 1.00 90.31 102 ASP A CA 1
ATOM 850 C C . ASP A 1 102 ? -9.767 8.415 15.237 1.00 90.31 102 ASP A C 1
ATOM 852 O O . ASP A 1 102 ? -10.654 9.144 14.777 1.00 90.31 102 ASP A O 1
ATOM 856 N N . THR A 1 103 ? -8.475 8.737 15.130 1.00 89.56 103 THR A N 1
ATOM 857 C CA . THR A 1 103 ? -7.997 9.947 14.446 1.00 89.56 103 THR A CA 1
ATOM 858 C C . THR A 1 103 ? -8.288 9.911 12.947 1.00 89.56 103 THR A C 1
ATOM 860 O O . THR A 1 103 ? -8.731 10.915 12.383 1.00 89.56 103 THR A O 1
ATOM 863 N N . VAL A 1 104 ? -8.080 8.769 12.285 1.00 88.81 104 VAL A N 1
ATOM 864 C CA . VAL A 1 104 ? -8.398 8.594 10.858 1.00 88.81 104 VAL A CA 1
ATOM 865 C C . VAL A 1 104 ? -9.888 8.843 10.604 1.00 88.81 104 VAL A C 1
ATOM 867 O O . VAL A 1 104 ? -10.225 9.629 9.717 1.00 88.81 104 VAL A O 1
ATOM 870 N N . ILE A 1 105 ? -10.778 8.239 11.399 1.00 88.31 105 ILE A N 1
ATOM 871 C CA . ILE A 1 105 ? -12.234 8.402 11.257 1.00 88.31 105 ILE A CA 1
ATOM 872 C C . ILE A 1 105 ? -12.628 9.872 11.455 1.00 88.31 105 ILE A C 1
ATOM 874 O O . ILE A 1 105 ? -13.303 10.447 10.599 1.00 88.31 105 ILE A O 1
ATOM 878 N N . LYS A 1 106 ? -12.149 10.514 12.528 1.00 87.00 106 LYS A N 1
ATOM 879 C CA . LYS A 1 106 ? -12.458 11.924 12.838 1.00 87.00 106 LYS A CA 1
ATOM 880 C C . LYS A 1 106 ? -11.938 12.905 11.782 1.00 87.00 106 LYS A C 1
ATOM 882 O O . LYS A 1 106 ? -12.530 13.959 11.586 1.00 87.00 106 LYS A O 1
ATOM 887 N N . ARG A 1 107 ? -10.850 12.579 11.074 1.00 83.94 107 ARG A N 1
ATOM 888 C CA . ARG A 1 107 ? -10.365 13.396 9.943 1.00 83.94 107 ARG A CA 1
ATOM 889 C C . ARG A 1 107 ? -11.192 13.206 8.676 1.00 83.94 107 ARG A C 1
ATOM 891 O O . ARG A 1 107 ? -11.235 14.113 7.849 1.00 83.94 107 ARG A O 1
ATOM 898 N N . MET A 1 108 ? -11.803 12.038 8.487 1.00 82.94 108 MET A N 1
ATOM 899 C CA . MET A 1 108 ? -12.637 11.769 7.313 1.00 82.94 108 MET A CA 1
ATOM 900 C C . MET A 1 108 ? -14.020 12.400 7.417 1.00 82.94 108 MET A C 1
ATOM 902 O O . MET A 1 108 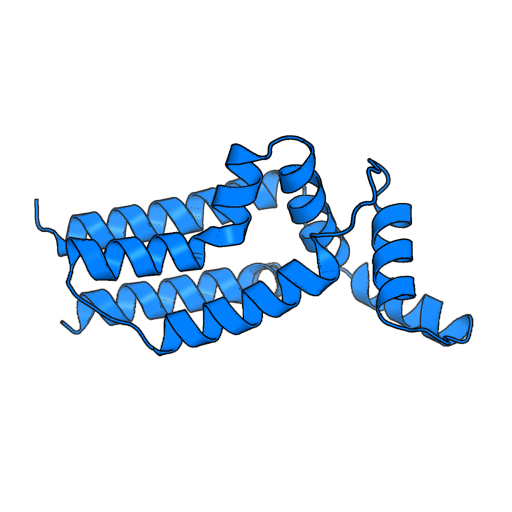? -14.565 12.806 6.392 1.00 82.94 108 MET A O 1
ATOM 906 N N . PHE A 1 109 ? -14.566 12.474 8.628 1.00 85.12 109 PHE A N 1
ATOM 907 C CA . PHE A 1 109 ? -15.931 12.911 8.859 1.00 85.12 109 PHE A CA 1
ATOM 908 C C . PHE A 1 109 ? -15.963 14.024 9.905 1.00 85.12 109 PHE A C 1
ATOM 910 O O . PHE A 1 109 ? -15.629 13.815 11.068 1.00 85.12 109 PHE A O 1
ATOM 917 N N . THR A 1 110 ? -16.384 15.215 9.482 1.00 76.50 110 THR A N 1
ATOM 918 C CA . THR A 1 110 ? -16.496 16.401 10.345 1.00 76.50 110 THR A CA 1
ATOM 919 C C . THR A 1 110 ? -17.676 16.323 11.310 1.00 76.50 110 THR A C 1
ATOM 921 O O . THR A 1 110 ? -17.633 16.928 12.376 1.00 76.50 110 THR A O 1
ATOM 924 N N . THR A 1 111 ? -18.720 15.571 10.953 1.00 83.81 111 THR A N 1
ATOM 925 C CA . THR A 1 111 ? -19.896 15.318 11.791 1.00 83.81 111 THR A CA 1
ATOM 926 C C . THR A 1 111 ? -20.304 13.853 11.652 1.00 83.81 111 THR A C 1
ATOM 928 O O . THR A 1 111 ? -20.601 13.391 10.555 1.00 83.81 111 THR A O 1
ATOM 931 N N . LEU A 1 112 ? -20.269 13.113 12.762 1.00 86.38 112 LEU A N 1
ATOM 932 C CA . LEU A 1 112 ? -20.794 11.752 12.878 1.00 86.38 112 LEU A CA 1
ATOM 933 C C . LEU A 1 112 ? -21.628 11.673 14.147 1.00 86.38 112 LEU A C 1
ATOM 935 O O . LEU A 1 112 ? -21.201 12.142 15.207 1.00 86.38 112 LEU A O 1
ATOM 939 N N . THR A 1 113 ? -22.782 11.025 14.063 1.00 91.38 113 THR A N 1
ATOM 940 C CA . THR A 1 113 ? -23.454 10.525 15.261 1.00 91.38 113 THR A CA 1
ATOM 941 C C . THR A 1 113 ? -22.623 9.404 15.890 1.00 91.38 113 THR A C 1
ATOM 943 O O . THR A 1 113 ? -21.830 8.732 15.224 1.00 91.38 113 THR A O 1
ATOM 946 N N . TYR A 1 114 ? -22.816 9.157 17.188 1.00 89.88 114 TYR A N 1
ATOM 947 C CA . TYR A 1 114 ? -22.118 8.068 17.877 1.00 89.88 114 TYR A CA 1
ATOM 948 C C . TYR A 1 114 ? -22.383 6.700 17.221 1.00 89.88 114 TYR A C 1
ATOM 950 O O . TYR A 1 114 ? -21.466 5.893 17.091 1.00 89.88 114 TYR A O 1
ATOM 958 N N . SER A 1 115 ? -23.608 6.450 16.749 1.00 93.25 115 SER A N 1
ATOM 959 C CA . SER A 1 115 ? -23.964 5.207 16.056 1.00 93.25 115 SER A CA 1
ATOM 960 C C . SER A 1 115 ? -23.214 5.021 14.737 1.00 93.25 115 SER A C 1
ATOM 962 O O . SER A 1 115 ? -22.701 3.933 14.485 1.00 93.25 115 SER A O 1
ATOM 964 N N . GLU A 1 116 ? -23.105 6.069 13.917 1.00 92.38 116 GLU A N 1
ATOM 965 C CA . GLU A 1 116 ? -22.380 6.007 12.638 1.00 92.38 116 GLU A CA 1
ATOM 966 C C . GLU A 1 116 ? -20.884 5.798 12.870 1.00 92.38 116 GLU A C 1
ATOM 968 O O . GLU A 1 116 ? -20.249 4.978 12.207 1.00 92.38 116 GLU A O 1
ATOM 973 N N . TYR A 1 117 ? -20.330 6.486 13.870 1.00 92.44 117 TYR A N 1
ATOM 974 C CA . TYR A 1 117 ? -18.947 6.297 14.286 1.00 92.44 117 TYR A CA 1
ATOM 975 C C . TYR A 1 117 ? -18.654 4.841 14.671 1.00 92.44 117 TYR A C 1
ATOM 977 O O . TYR A 1 117 ? -17.692 4.251 14.173 1.00 92.44 117 TYR A O 1
ATOM 985 N N . GLN A 1 118 ? -19.496 4.243 15.521 1.00 92.69 118 GLN A N 1
ATOM 986 C CA . GLN A 1 118 ? -19.324 2.850 15.940 1.00 92.69 118 GLN A CA 1
ATOM 987 C C . GLN A 1 118 ? -19.505 1.867 14.779 1.00 92.69 118 GLN A C 1
ATOM 989 O O . GLN A 1 118 ? -18.786 0.871 14.721 1.00 92.69 118 GLN A O 1
ATOM 994 N N . GLN A 1 119 ? -20.395 2.148 13.821 1.00 93.44 119 GLN A N 1
ATOM 995 C CA . GLN A 1 119 ? -20.526 1.332 12.609 1.00 93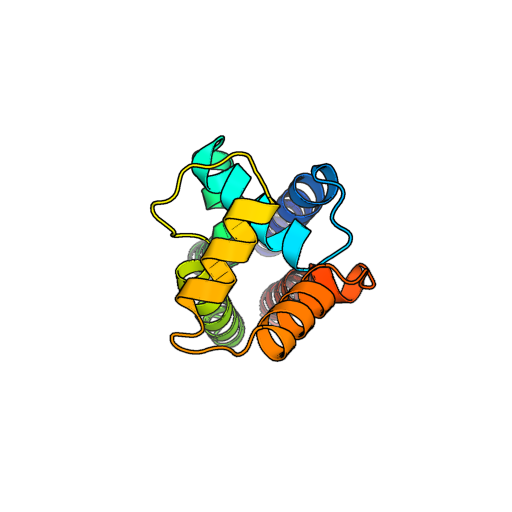.44 119 GLN A CA 1
ATOM 996 C C . GLN A 1 119 ? -19.260 1.374 11.747 1.00 93.44 119 GLN A C 1
ATOM 998 O O . GLN A 1 119 ? -18.758 0.320 11.356 1.00 93.44 119 GLN A O 1
ATOM 1003 N N . ILE A 1 120 ? -18.709 2.564 11.487 1.00 91.62 120 ILE A N 1
ATOM 1004 C CA . ILE A 1 120 ? -17.476 2.719 10.699 1.00 91.62 120 ILE A CA 1
ATOM 1005 C C . ILE A 1 120 ? -16.312 2.011 11.394 1.00 91.62 120 ILE A C 1
ATOM 1007 O O . ILE A 1 120 ? -15.592 1.236 10.760 1.00 91.62 120 ILE A O 1
ATOM 1011 N N . LYS A 1 121 ? -16.145 2.237 12.703 1.00 92.44 121 LYS A N 1
ATOM 1012 C CA . LYS A 1 121 ? -15.118 1.558 13.499 1.00 92.44 121 LYS A CA 1
ATOM 1013 C C . LYS A 1 121 ? -15.317 0.040 13.444 1.00 92.44 121 LYS A C 1
ATOM 1015 O O . LYS A 1 121 ? -14.375 -0.683 13.140 1.00 92.44 121 LYS A O 1
ATOM 1020 N N . GLY A 1 122 ? -16.541 -0.449 13.624 1.00 93.25 122 GLY A N 1
ATOM 1021 C CA . GLY A 1 122 ? -16.865 -1.873 13.526 1.00 93.25 122 GLY A CA 1
ATOM 1022 C C . GLY A 1 122 ? -16.470 -2.495 12.183 1.00 93.25 122 GLY A C 1
ATOM 1023 O O . GLY A 1 122 ? -15.833 -3.548 12.159 1.00 93.25 122 GLY A O 1
ATOM 1024 N N . GLU A 1 123 ? -16.771 -1.833 11.065 1.00 92.69 123 GLU A N 1
ATOM 1025 C CA . GLU A 1 123 ? -16.420 -2.341 9.731 1.00 92.69 123 GLU A CA 1
ATOM 1026 C C . GLU A 1 123 ? -14.907 -2.311 9.450 1.00 92.69 123 GLU A C 1
ATOM 1028 O O . GLU A 1 123 ? -14.394 -3.211 8.780 1.00 92.69 123 GLU A O 1
ATOM 1033 N N . LEU A 1 124 ? -14.166 -1.339 9.994 1.00 91.31 124 LEU A N 1
ATOM 1034 C CA . LEU A 1 124 ? -12.707 -1.268 9.840 1.00 91.31 124 LEU A CA 1
ATOM 1035 C C . LEU A 1 124 ? -11.967 -2.387 10.586 1.00 91.31 124 LEU A C 1
ATOM 1037 O O . LEU A 1 124 ? -10.962 -2.886 10.075 1.00 91.31 124 LEU A O 1
ATOM 1041 N N . TYR A 1 125 ? -12.462 -2.788 11.760 1.00 94.25 125 TYR A N 1
ATOM 1042 C CA . TYR A 1 125 ? -11.869 -3.840 12.603 1.00 94.25 125 TYR A CA 1
ATOM 1043 C C . TYR A 1 125 ? -12.360 -5.248 12.267 1.00 94.25 125 TYR A C 1
ATOM 1045 O O . TYR A 1 125 ? -11.821 -6.244 12.757 1.00 94.25 125 TYR A O 1
ATOM 1053 N N . LYS A 1 126 ? -13.387 -5.350 11.426 1.00 94.88 126 LYS A N 1
ATOM 1054 C CA . LYS A 1 126 ? -13.940 -6.622 10.980 1.00 94.88 126 LYS A CA 1
ATOM 1055 C C . LYS A 1 126 ? -12.867 -7.458 10.293 1.00 94.88 126 LYS A C 1
ATOM 1057 O O . LYS A 1 126 ? -12.131 -6.967 9.437 1.00 94.88 126 LYS A O 1
ATOM 1062 N N . ILE A 1 127 ? -12.814 -8.740 10.647 1.00 95.12 127 ILE A N 1
ATOM 1063 C CA . ILE A 1 127 ? -11.897 -9.685 10.013 1.00 95.12 127 ILE A CA 1
ATOM 1064 C C . ILE A 1 127 ? -12.277 -9.826 8.539 1.00 95.12 127 ILE A C 1
ATOM 1066 O O . ILE A 1 127 ? -13.445 -10.040 8.206 1.00 95.12 127 ILE A O 1
ATOM 1070 N N . GLN A 1 128 ? -11.285 -9.717 7.658 1.00 92.56 128 GLN A N 1
ATOM 1071 C CA . GLN A 1 128 ? -11.463 -9.861 6.218 1.00 92.56 128 GLN A CA 1
ATOM 1072 C C . GLN A 1 128 ? -10.594 -10.998 5.670 1.00 92.56 128 GLN A C 1
ATOM 1074 O O . GLN A 1 128 ? -9.515 -11.269 6.201 1.00 92.56 128 GLN A O 1
ATOM 1079 N N . PRO A 1 129 ? -11.028 -11.667 4.588 1.00 92.12 129 PRO A N 1
ATOM 1080 C CA . PRO A 1 129 ? -10.176 -12.611 3.879 1.00 92.12 129 PRO A CA 1
ATOM 1081 C C . PRO A 1 129 ? -8.874 -11.947 3.418 1.00 92.12 129 PRO A C 1
ATOM 1083 O O . PRO A 1 129 ? -8.896 -10.823 2.912 1.00 92.12 129 PRO A O 1
ATOM 1086 N N . LYS A 1 130 ? -7.750 -12.669 3.515 1.00 88.81 130 LYS A N 1
ATOM 1087 C CA . LYS A 1 130 ? -6.425 -12.148 3.139 1.00 88.81 130 LYS A CA 1
ATOM 1088 C C . LYS A 1 130 ? -6.381 -11.589 1.718 1.00 88.81 130 LYS A C 1
ATOM 1090 O O . LYS A 1 130 ? -5.843 -10.511 1.510 1.00 88.81 130 LYS A O 1
ATOM 1095 N N . TRP A 1 131 ? -7.005 -12.260 0.750 1.00 87.38 131 TRP A N 1
ATOM 1096 C CA . TRP A 1 131 ? -7.019 -11.791 -0.640 1.00 87.38 131 TRP A CA 1
ATOM 1097 C C . TRP A 1 131 ? -7.620 -10.385 -0.786 1.00 87.38 131 TRP A C 1
ATOM 1099 O O . TRP A 1 131 ? -7.135 -9.600 -1.589 1.00 87.38 131 TRP A O 1
ATOM 1109 N N . LYS A 1 132 ? -8.628 -10.033 0.026 1.00 89.62 132 LYS A N 1
ATOM 1110 C CA . LYS A 1 132 ? -9.251 -8.703 -0.003 1.00 89.62 132 LYS A CA 1
ATOM 1111 C C . LYS A 1 132 ? -8.315 -7.644 0.575 1.00 89.62 132 LYS A C 1
ATOM 1113 O O . LYS A 1 132 ? -8.272 -6.523 0.080 1.00 89.62 132 LYS A O 1
ATOM 1118 N N . LEU A 1 133 ? -7.542 -8.013 1.596 1.00 90.12 133 LEU A N 1
ATOM 1119 C CA . LEU A 1 133 ? -6.547 -7.141 2.214 1.00 90.12 133 LEU A CA 1
ATOM 1120 C C . LEU A 1 133 ? -5.345 -6.901 1.299 1.00 90.12 133 LEU A C 1
ATOM 1122 O O . LEU A 1 133 ? -4.764 -5.825 1.376 1.00 90.12 133 LEU A O 1
ATOM 1126 N N . TYR A 1 134 ? -4.996 -7.852 0.431 1.00 91.19 134 TYR A N 1
ATOM 1127 C CA . TYR A 1 134 ? -3.851 -7.769 -0.485 1.00 91.19 134 TYR A CA 1
ATOM 1128 C C . TYR A 1 134 ? -4.246 -7.622 -1.964 1.00 91.19 134 TYR A C 1
ATOM 1130 O O . TYR A 1 134 ? -3.462 -7.932 -2.859 1.00 91.19 134 TYR A O 1
ATOM 1138 N N . ILE A 1 135 ? -5.474 -7.173 -2.241 1.00 90.38 135 ILE A N 1
ATOM 1139 C CA . ILE A 1 135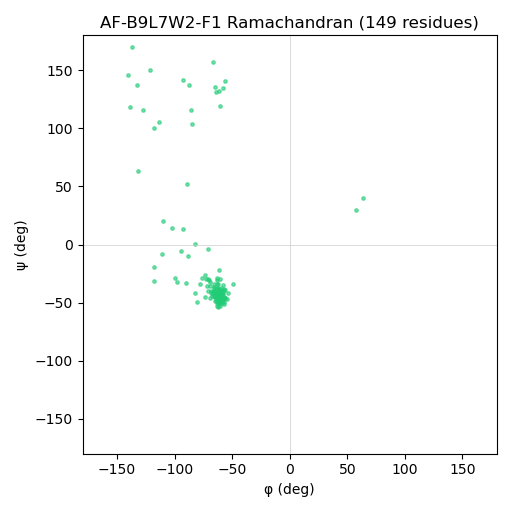 ? -5.996 -7.103 -3.611 1.00 90.38 135 ILE A CA 1
ATOM 1140 C C . ILE A 1 135 ? -5.192 -6.138 -4.486 1.00 90.38 135 ILE A C 1
ATOM 1142 O O . ILE A 1 135 ? -4.940 -6.437 -5.648 1.00 90.38 135 ILE A O 1
ATOM 1146 N N . THR A 1 136 ? -4.738 -5.012 -3.928 1.00 89.12 136 THR A N 1
ATOM 1147 C CA . THR A 1 136 ? -3.896 -4.049 -4.646 1.00 89.12 136 THR A CA 1
ATOM 1148 C C . THR A 1 136 ? -2.580 -4.692 -5.058 1.00 89.12 136 THR A C 1
ATOM 1150 O O . THR A 1 136 ? -2.191 -4.586 -6.214 1.00 89.12 136 THR A O 1
ATOM 1153 N N . GLU A 1 137 ? -1.932 -5.416 -4.144 1.00 91.81 137 GLU A N 1
ATOM 1154 C CA . GLU A 1 137 ? -0.674 -6.111 -4.413 1.00 91.81 137 GLU A CA 1
ATOM 1155 C C . GLU A 1 137 ? -0.842 -7.174 -5.513 1.00 91.81 137 GLU A C 1
ATOM 1157 O O . GLU A 1 137 ? 0.010 -7.289 -6.392 1.00 91.81 137 GLU A O 1
ATOM 1162 N N . MET A 1 138 ? -1.965 -7.903 -5.514 1.00 91.44 138 MET A N 1
ATOM 1163 C CA . MET A 1 138 ? -2.292 -8.859 -6.579 1.00 91.44 138 MET A CA 1
ATOM 1164 C C . MET A 1 138 ? -2.503 -8.164 -7.928 1.00 91.44 138 MET A C 1
ATOM 1166 O O . MET A 1 13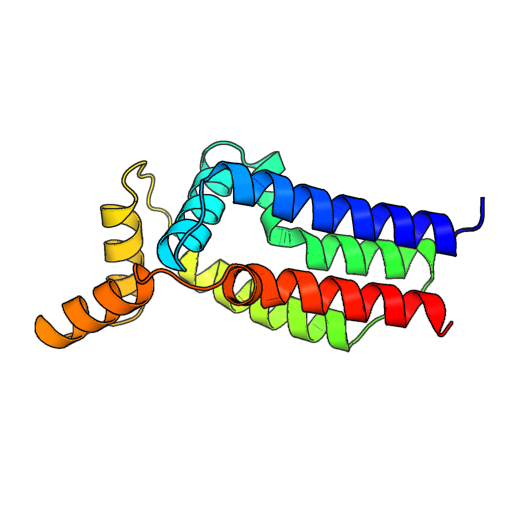8 ? -1.972 -8.624 -8.934 1.00 91.44 138 MET A O 1
ATOM 1170 N N . LEU A 1 139 ? -3.247 -7.054 -7.963 1.00 91.88 139 LEU A N 1
ATOM 1171 C CA . LEU A 1 139 ? -3.477 -6.295 -9.196 1.00 91.88 139 LEU A CA 1
ATOM 1172 C C . LEU A 1 139 ? -2.163 -5.773 -9.778 1.00 91.88 139 LEU A C 1
ATOM 1174 O O . LEU A 1 139 ? -1.900 -5.979 -10.957 1.00 91.88 139 LEU A O 1
ATOM 1178 N N . VAL A 1 140 ? -1.324 -5.152 -8.948 1.00 92.44 140 VAL A N 1
ATOM 1179 C CA . VAL A 1 140 ? -0.017 -4.624 -9.365 1.00 92.44 140 VAL A CA 1
ATOM 1180 C C . VAL A 1 140 ? 0.866 -5.735 -9.915 1.00 92.44 140 VAL A C 1
ATOM 1182 O O . VAL A 1 140 ? 1.472 -5.551 -10.964 1.00 92.44 140 VAL A O 1
ATOM 1185 N N . PHE A 1 141 ? 0.890 -6.897 -9.256 1.00 92.25 141 PHE A N 1
ATOM 1186 C CA . PHE A 1 141 ? 1.619 -8.060 -9.753 1.00 92.25 141 PHE A CA 1
ATOM 1187 C C . PHE A 1 141 ? 1.154 -8.460 -11.156 1.00 92.25 141 PHE A C 1
ATOM 1189 O O . PHE A 1 141 ? 1.975 -8.593 -12.057 1.00 92.25 141 PHE A O 1
ATOM 1196 N N . PHE A 1 142 ? -0.156 -8.616 -11.360 1.00 91.38 142 PHE A N 1
ATOM 1197 C CA . PHE A 1 142 ? -0.683 -9.023 -12.661 1.00 91.38 142 PHE A CA 1
ATOM 1198 C C . PHE A 1 142 ? -0.410 -7.994 -13.756 1.00 91.38 142 PHE A C 1
ATOM 1200 O O . PHE A 1 142 ? -0.021 -8.395 -14.847 1.00 91.38 142 PHE A O 1
ATOM 1207 N N . PHE A 1 143 ? -0.590 -6.699 -13.482 1.00 91.44 143 PHE A N 1
ATOM 1208 C CA . PHE A 1 143 ? -0.342 -5.658 -14.482 1.00 91.44 143 PHE A CA 1
ATOM 1209 C C . PHE A 1 143 ? 1.138 -5.538 -14.838 1.00 91.44 143 PHE A C 1
ATOM 1211 O O . PHE A 1 143 ? 1.453 -5.536 -16.020 1.00 91.44 143 PHE A O 1
ATOM 1218 N N . ALA A 1 144 ? 2.035 -5.553 -13.850 1.00 90.62 144 ALA A N 1
ATOM 1219 C CA . ALA A 1 144 ? 3.471 -5.484 -14.103 1.00 90.62 144 ALA A CA 1
ATOM 1220 C C . ALA A 1 144 ? 3.963 -6.686 -14.924 1.00 90.62 144 ALA A C 1
ATOM 1222 O O . ALA A 1 144 ? 4.603 -6.517 -15.957 1.00 90.62 144 ALA A O 1
ATOM 1223 N N . ILE A 1 145 ? 3.600 -7.916 -14.535 1.00 90.00 145 ILE A N 1
ATOM 1224 C CA . ILE A 1 145 ? 3.973 -9.111 -15.311 1.00 90.00 145 ILE A CA 1
ATOM 1225 C C . ILE A 1 145 ? 3.361 -9.066 -16.714 1.00 90.00 145 ILE A C 1
ATOM 1227 O O . ILE A 1 145 ? 4.040 -9.369 -17.691 1.00 90.00 145 ILE A O 1
ATOM 1231 N N . TRP A 1 146 ? 2.101 -8.642 -16.838 1.00 89.56 146 TRP A N 1
ATOM 1232 C CA . TRP A 1 146 ? 1.457 -8.498 -18.140 1.00 89.56 146 TRP A CA 1
ATOM 1233 C C . TRP A 1 146 ? 2.193 -7.491 -19.039 1.00 89.56 146 TRP A C 1
ATOM 1235 O O . TRP A 1 146 ? 2.466 -7.801 -20.202 1.00 89.56 146 TRP A O 1
ATOM 1245 N N . ALA A 1 147 ? 2.553 -6.323 -18.506 1.00 87.19 147 ALA A N 1
ATOM 1246 C CA . ALA A 1 147 ? 3.282 -5.291 -19.233 1.00 87.19 147 ALA A CA 1
ATOM 1247 C C . ALA A 1 147 ? 4.646 -5.786 -19.736 1.00 87.19 147 ALA A C 1
ATOM 1249 O O . ALA A 1 147 ? 5.042 -5.445 -20.850 1.00 87.19 147 ALA A O 1
ATOM 1250 N N . ILE A 1 148 ? 5.336 -6.618 -18.949 1.00 88.12 148 ILE A N 1
ATOM 1251 C CA . ILE A 1 148 ? 6.649 -7.169 -19.309 1.00 88.12 148 ILE A CA 1
ATOM 1252 C C . ILE A 1 148 ? 6.536 -8.260 -20.390 1.00 88.12 148 ILE A C 1
ATOM 1254 O O . ILE A 1 148 ? 7.304 -8.253 -21.355 1.00 88.12 148 ILE A O 1
ATOM 1258 N N . GLU A 1 149 ? 5.577 -9.180 -20.251 1.00 83.44 149 GLU A N 1
ATOM 1259 C CA . GLU A 1 149 ? 5.427 -10.358 -21.124 1.00 83.44 149 GLU A CA 1
ATOM 1260 C C . GLU A 1 149 ? 4.905 -10.025 -22.530 1.00 83.44 149 GLU A C 1
ATOM 1262 O O . GLU A 1 149 ? 5.220 -10.717 -23.496 1.00 83.44 149 GLU A O 1
ATOM 1267 N N . PHE A 1 150 ? 4.097 -8.970 -22.675 1.00 77.00 150 PHE A N 1
ATOM 1268 C CA . PHE A 1 150 ? 3.488 -8.596 -23.963 1.00 77.00 150 PHE A CA 1
ATOM 1269 C C . PHE A 1 150 ? 4.306 -7.579 -24.774 1.00 77.00 150 PHE A C 1
ATOM 1271 O O . PHE A 1 150 ? 3.806 -7.024 -25.758 1.00 77.00 150 PHE A O 1
ATOM 1278 N N . GLN A 1 151 ? 5.560 -7.355 -24.382 1.00 64.12 151 GLN A N 1
ATOM 1279 C CA . GLN A 1 151 ? 6.550 -6.564 -25.116 1.00 64.12 151 GLN A CA 1
ATOM 1280 C C . GLN A 1 151 ? 7.495 -7.461 -25.921 1.00 64.12 151 GLN A C 1
ATOM 1282 O O . GLN A 1 151 ? 8.148 -6.967 -26.863 1.00 64.12 151 GLN A O 1
#

Foldseek 3Di:
DPLLVVLLVVLCVLLVLLVVQLVVQVDFFLLSSLLSLLVCCVPVVVSSCSNLQVLVVSQVSCCVRVVDHQPVSVVLSVVSVVVCVLQRPDPDDDPDSVVSVLVSLCSVDVDDDPVRSVVVVCRRPDGDDPCVVCVSSVVSSVSSNVRSVVD

pLDDT: mean 88.92, std 6.05, range [60.56, 95.12]

Secondary structure (DSSP, 8-state):
--HHHHHHHHHHHHHHHHHHHHHTTT--SHHHHHHHHHHHHHHSHHHHHHHHHHHHHHHHHIIIII----HHHHHHHHHHHHHHHHHT--S---S-HHHHHHHHHHHH-SS--HHHHHHHHHHHHS---HHHHTHHHHHHHHHHHHHHHT-

Radius of gyration: 17.08 Å; Cα contacts (8 Å, |Δi|>4): 126; chains: 1; bounding box: 45×29×45 Å

Organism: Nautilia profundicola (strain ATCC BAA-1463 / DSM 18972 / AmH) (NCBI:txid598659)

Solvent-accessible surface area (backbone atoms only — not comparable to full-atom values): 8633 Å² total; per-residue (Å²): 129,60,66,64,61,54,48,53,50,50,49,52,49,53,54,48,50,38,53,56,60,52,53,75,67,66,58,45,21,60,46,44,49,53,44,47,54,34,48,31,41,72,76,39,44,72,62,19,48,51,49,75,44,42,62,59,53,45,51,50,48,37,39,71,75,68,67,45,84,62,66,66,59,51,52,52,41,54,56,49,47,54,54,41,57,76,60,46,71,57,92,76,87,74,92,48,58,66,63,51,51,53,50,45,51,55,72,74,41,94,78,71,55,73,68,56,48,51,50,54,54,50,64,32,62,37,77,53,61,65,66,74,78,43,41,66,61,52,51,51,52,54,52,53,53,49,62,62,73,78,106